Protein AF-X1B2G6-F1 (afdb_monomer)

Radius of gyration: 33.27 Å; Cα contacts (8 Å, |Δi|>4): 43; chains: 1; bounding box: 96×25×76 Å

pLDDT: mean 83.85, std 15.44, range [36.84, 97.31]

Mean predicted aligned error: 16.15 Å

Organism: NCBI:txid412755

Foldseek 3Di:
DDDPPPVLVVLVVVLVVQLVVLVVCVVVVPPCSPVSNVVSVVSCVVSVVVVVVPPPPPPVPPPVLPVPDPDDPVSVVVNVVVVVVVVVVVVVVVVVVVVVVVVVVVVVVVVVVVVVVVVVVVVVVVVVVVVVVVVVVVVVVVVVVD

Solvent-accessible surface area (backbone atoms only — not comparable to full-atom values): 8264 Å² total; per-residue (Å²): 142,76,78,80,72,56,66,64,62,55,51,54,52,53,38,52,51,45,29,53,51,10,49,49,28,47,74,69,66,41,90,60,12,67,58,42,27,51,53,16,52,52,47,43,54,52,53,55,56,52,55,73,72,51,77,76,79,74,84,66,74,83,64,53,82,68,76,75,55,87,87,51,71,65,59,56,53,51,54,51,49,52,53,50,51,53,49,50,52,51,51,53,53,52,52,52,49,53,54,51,50,54,53,53,51,51,53,52,48,56,49,52,53,48,52,53,50,51,54,51,53,51,51,53,48,53,51,50,53,51,52,50,53,52,52,52,51,52,51,55,54,59,63,72,76,110

Structure (mmCIF, N/CA/C/O backbone):
data_AF-X1B2G6-F1
#
_entry.id   AF-X1B2G6-F1
#
loop_
_atom_site.group_PDB
_atom_site.id
_atom_site.type_symbol
_atom_site.label_atom_id
_atom_site.label_alt_id
_atom_site.label_comp_id
_atom_site.label_asym_id
_atom_site.label_entity_id
_atom_site.label_seq_id
_atom_site.pdbx_PDB_ins_code
_atom_site.Cartn_x
_atom_site.Cartn_y
_atom_site.Cartn_z
_atom_site.occupancy
_atom_site.B_iso_or_equiv
_atom_site.auth_seq_id
_atom_site.auth_comp_id
_atom_site.auth_asym_id
_atom_site.auth_atom_id
_atom_site.pdbx_PDB_model_num
ATOM 1 N N . MET A 1 1 ? 17.616 22.197 -10.664 1.00 36.84 1 MET A N 1
ATOM 2 C CA . MET A 1 1 ? 17.185 20.877 -10.141 1.00 36.84 1 MET A CA 1
ATOM 3 C C . MET A 1 1 ? 15.754 20.553 -10.578 1.00 36.84 1 MET A C 1
ATOM 5 O O . MET A 1 1 ? 14.899 20.293 -9.746 1.00 36.84 1 MET A O 1
ATOM 9 N N . LEU A 1 2 ? 15.478 20.526 -11.881 1.00 39.41 2 LEU A N 1
ATOM 10 C CA . LEU A 1 2 ? 14.203 20.028 -12.399 1.00 39.41 2 LEU A CA 1
ATOM 11 C C . LEU A 1 2 ? 14.550 18.877 -13.334 1.00 39.41 2 LEU A C 1
ATOM 13 O O . LEU A 1 2 ? 15.086 19.083 -14.417 1.00 39.41 2 LEU A O 1
ATOM 17 N N . LYS A 1 3 ? 14.383 17.656 -12.814 1.00 47.97 3 LYS A N 1
ATOM 18 C CA . LYS A 1 3 ? 14.536 16.414 -13.569 1.00 47.97 3 LYS A CA 1
ATOM 19 C C . LYS A 1 3 ? 13.563 16.468 -14.738 1.00 47.97 3 LYS A C 1
ATOM 21 O O . LYS A 1 3 ? 12.371 16.651 -14.511 1.00 47.97 3 LYS A O 1
ATOM 26 N N . ASN A 1 4 ? 14.074 16.251 -15.943 1.00 47.84 4 ASN A N 1
ATOM 27 C CA . ASN A 1 4 ? 13.282 15.854 -17.097 1.00 47.84 4 ASN A CA 1
ATOM 28 C C . ASN A 1 4 ? 12.410 14.662 -16.672 1.00 47.84 4 ASN A C 1
ATOM 30 O O . ASN A 1 4 ? 12.912 13.542 -16.550 1.00 47.84 4 ASN A O 1
ATOM 34 N N . LEU A 1 5 ? 11.131 14.900 -16.363 1.00 54.69 5 LEU A N 1
ATOM 35 C CA . LEU A 1 5 ? 10.149 13.826 -16.335 1.00 54.69 5 LEU A CA 1
ATOM 36 C C . LEU A 1 5 ? 10.172 13.269 -17.752 1.00 54.69 5 LEU A C 1
ATOM 38 O O . LEU A 1 5 ? 9.800 13.972 -18.689 1.00 54.69 5 LEU A O 1
ATOM 42 N N . SER A 1 6 ? 10.697 12.054 -17.906 1.00 63.88 6 SER A N 1
ATOM 43 C CA . SER A 1 6 ? 10.638 11.349 -19.179 1.00 63.88 6 SER A CA 1
ATOM 44 C C . SER A 1 6 ? 9.182 11.386 -19.628 1.00 63.88 6 SER A C 1
ATOM 46 O O . SER A 1 6 ? 8.308 10.920 -18.894 1.00 63.88 6 SER A O 1
ATOM 48 N N . VAL A 1 7 ? 8.911 12.019 -20.770 1.00 67.75 7 VAL A N 1
ATOM 49 C CA . VAL A 1 7 ? 7.562 12.186 -21.338 1.00 67.75 7 VAL A CA 1
ATOM 50 C C . VAL A 1 7 ? 6.827 10.842 -21.369 1.00 67.75 7 VAL A C 1
ATOM 52 O O . VAL A 1 7 ? 5.621 10.784 -21.134 1.00 67.75 7 VAL A O 1
ATOM 55 N N . THR A 1 8 ? 7.578 9.752 -21.515 1.00 68.12 8 THR A N 1
ATOM 56 C CA . THR A 1 8 ? 7.110 8.377 -21.416 1.00 68.12 8 THR A CA 1
ATOM 57 C C . THR A 1 8 ? 6.415 8.065 -20.081 1.00 68.12 8 THR A C 1
ATOM 59 O O . THR A 1 8 ? 5.313 7.529 -20.084 1.00 68.12 8 THR A O 1
ATOM 62 N N . ASN A 1 9 ? 6.971 8.469 -18.931 1.00 74.25 9 ASN A N 1
ATOM 63 C CA . ASN A 1 9 ? 6.362 8.233 -17.610 1.00 74.25 9 ASN A CA 1
ATOM 64 C C . ASN A 1 9 ? 5.035 8.978 -17.434 1.00 74.25 9 ASN A C 1
ATOM 66 O O . ASN A 1 9 ? 4.119 8.468 -16.791 1.00 74.25 9 ASN A O 1
ATOM 70 N N . MET A 1 10 ? 4.924 10.181 -18.002 1.00 79.25 10 MET A N 1
ATOM 71 C CA . MET A 1 10 ? 3.673 10.938 -17.982 1.00 79.25 10 MET A CA 1
ATOM 72 C C . MET A 1 10 ? 2.617 10.269 -18.868 1.00 79.25 10 MET A C 1
ATOM 74 O O . MET A 1 10 ? 1.456 10.189 -18.477 1.00 79.25 10 MET A O 1
ATOM 78 N N . LEU A 1 11 ? 3.027 9.735 -20.021 1.00 79.75 11 LEU A N 1
ATOM 79 C CA . LEU A 1 11 ? 2.147 9.028 -20.949 1.00 79.75 11 LEU A CA 1
ATOM 80 C C . LEU A 1 11 ? 1.602 7.724 -20.344 1.00 79.75 11 LEU A C 1
ATOM 82 O O . LEU A 1 11 ? 0.396 7.491 -20.405 1.00 79.75 11 LEU A O 1
ATOM 86 N N . TYR A 1 12 ? 2.457 6.939 -19.675 1.00 81.44 12 TYR A N 1
ATOM 87 C CA . TYR A 1 12 ? 2.029 5.765 -18.902 1.00 81.44 12 TYR A CA 1
ATOM 88 C C . TYR A 1 12 ? 1.038 6.155 -17.789 1.00 81.44 12 TYR A C 1
ATOM 90 O O . TYR A 1 12 ? 0.015 5.500 -17.607 1.00 81.44 12 TYR A O 1
ATOM 98 N N . GLY A 1 13 ? 1.299 7.254 -17.068 1.00 83.69 13 GLY A N 1
ATOM 99 C CA . GLY A 1 13 ? 0.414 7.730 -16.000 1.00 83.69 13 GLY A CA 1
ATOM 100 C C . GL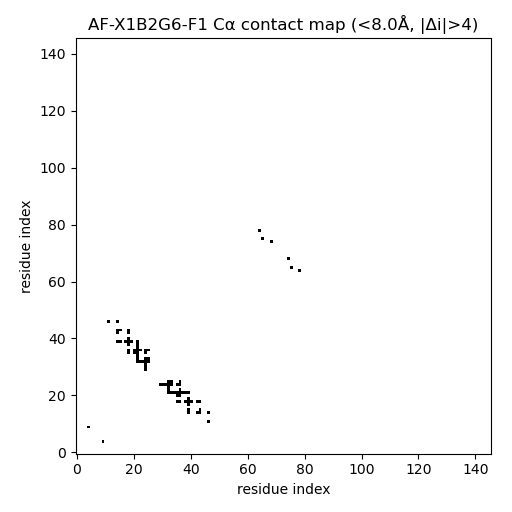Y A 1 13 ? -0.967 8.183 -16.490 1.00 83.69 13 GLY A C 1
ATOM 101 O O . GLY A 1 13 ? -1.972 7.910 -15.835 1.00 83.69 13 GLY A O 1
ATOM 102 N N . ILE A 1 14 ? -1.032 8.845 -17.650 1.00 85.50 14 ILE A N 1
ATOM 103 C CA . ILE A 1 14 ? -2.296 9.294 -18.254 1.00 85.50 14 ILE A CA 1
ATOM 104 C C . ILE A 1 14 ? -3.105 8.101 -18.784 1.00 85.50 14 ILE A C 1
ATOM 106 O O . ILE A 1 14 ? -4.315 8.054 -18.559 1.00 85.50 14 ILE A O 1
ATOM 110 N N . GLY A 1 15 ? -2.455 7.123 -19.427 1.00 86.50 15 GLY A N 1
ATOM 111 C CA . GLY A 1 15 ? -3.107 5.886 -19.880 1.00 86.50 15 GLY A CA 1
ATOM 112 C C . GLY A 1 15 ? -3.781 5.138 -18.727 1.00 86.50 15 GLY A C 1
ATOM 113 O O . GLY A 1 15 ? -4.987 4.875 -18.776 1.00 86.50 15 GLY A O 1
ATOM 114 N N . ALA A 1 16 ? -3.043 4.945 -17.629 1.00 89.12 16 ALA A N 1
ATOM 115 C CA . ALA A 1 16 ? -3.548 4.262 -16.443 1.00 89.12 16 ALA A CA 1
ATOM 116 C C . ALA A 1 16 ? -4.749 4.987 -15.811 1.00 89.12 16 ALA A C 1
ATOM 118 O O . ALA A 1 16 ? -5.717 4.350 -15.390 1.00 89.12 16 ALA A O 1
ATOM 119 N N . ALA A 1 17 ? -4.730 6.324 -15.773 1.00 90.75 17 ALA A N 1
ATOM 120 C CA . ALA A 1 17 ? -5.836 7.112 -15.232 1.00 90.75 17 ALA A CA 1
ATOM 121 C C . ALA A 1 17 ? -7.143 6.903 -16.021 1.00 90.75 17 ALA A C 1
ATOM 123 O O . ALA A 1 17 ? -8.206 6.746 -15.418 1.00 90.75 17 ALA A O 1
ATOM 124 N N . ILE A 1 18 ? -7.071 6.840 -17.355 1.00 90.00 18 ILE A N 1
ATOM 125 C CA . ILE A 1 18 ? -8.240 6.612 -18.222 1.00 90.00 18 ILE A CA 1
ATOM 126 C C . ILE A 1 18 ? -8.845 5.223 -17.964 1.00 90.00 18 ILE A C 1
ATOM 128 O O . ILE A 1 18 ? -10.067 5.083 -17.888 1.00 90.00 18 ILE A O 1
ATOM 132 N N . VAL A 1 19 ? -8.010 4.201 -17.762 1.00 93.88 19 VAL A N 1
ATOM 133 C CA . VAL A 1 19 ? -8.464 2.828 -17.475 1.00 93.88 19 VAL A CA 1
ATOM 134 C C . VAL A 1 19 ? -9.152 2.737 -16.123 1.00 93.88 19 VAL A C 1
ATOM 136 O O . VAL A 1 19 ? -10.222 2.137 -16.013 1.00 93.88 19 VAL A O 1
ATOM 139 N N . ILE A 1 20 ? -8.572 3.369 -15.100 1.00 94.31 20 ILE A N 1
ATOM 140 C CA . ILE A 1 20 ? -9.147 3.404 -13.751 1.00 94.31 20 ILE A CA 1
ATOM 141 C C . ILE A 1 20 ? -10.513 4.101 -13.774 1.00 94.31 20 ILE A C 1
ATOM 143 O O . ILE A 1 20 ? -11.460 3.605 -13.164 1.00 94.31 20 ILE A O 1
ATOM 147 N N . LEU A 1 21 ? -10.655 5.202 -14.521 1.00 93.06 21 LEU A N 1
ATOM 148 C CA . LEU A 1 21 ? -11.941 5.886 -14.692 1.00 93.06 21 LEU A CA 1
ATOM 149 C C . LEU A 1 21 ? -12.971 5.015 -15.426 1.00 93.06 21 LEU A C 1
ATOM 151 O O . LEU A 1 21 ? -14.125 4.941 -15.001 1.00 93.06 21 LEU A O 1
ATOM 155 N N . GLY A 1 22 ? -12.562 4.304 -16.479 1.00 92.44 22 GLY A N 1
ATOM 156 C CA . GLY A 1 22 ? -13.417 3.339 -17.174 1.00 92.44 22 GLY A CA 1
ATOM 157 C C . GLY A 1 22 ? -13.902 2.210 -16.261 1.00 92.44 22 GLY A C 1
ATOM 158 O O . GLY A 1 22 ? -15.093 1.890 -16.238 1.00 92.44 22 GLY A O 1
ATOM 159 N N . ALA A 1 23 ? -13.003 1.647 -15.451 1.00 94.19 23 ALA A N 1
ATOM 160 C CA . ALA A 1 23 ? -13.330 0.606 -14.480 1.00 94.19 23 ALA A CA 1
ATOM 161 C C . ALA A 1 23 ? -14.274 1.120 -13.381 1.00 94.19 23 ALA A C 1
ATOM 163 O O . ALA A 1 23 ? -15.240 0.441 -13.028 1.00 94.19 23 ALA A O 1
ATOM 164 N N . LEU A 1 24 ? -14.052 2.344 -12.894 1.00 93.56 24 LEU A N 1
ATOM 165 C CA . LEU A 1 24 ? -14.925 2.993 -11.918 1.00 93.56 24 LEU A CA 1
ATOM 166 C C . LEU A 1 24 ? -16.351 3.159 -12.460 1.00 93.56 24 LEU A C 1
ATOM 168 O O . LEU A 1 24 ? -17.307 2.774 -11.788 1.00 93.56 24 LEU A O 1
ATOM 172 N N . PHE A 1 25 ? -16.510 3.661 -13.690 1.00 93.75 25 PHE A N 1
ATOM 173 C CA . PHE A 1 25 ? -17.829 3.807 -14.319 1.00 93.75 25 PHE A CA 1
ATOM 174 C C . PHE A 1 25 ? -18.524 2.454 -14.511 1.00 93.75 25 PHE A C 1
ATOM 176 O O . PHE A 1 25 ? -19.742 2.355 -14.351 1.00 93.75 25 PHE A O 1
ATOM 183 N N . LYS A 1 26 ? -17.757 1.400 -14.825 1.00 90.06 26 LYS A N 1
ATOM 184 C CA . LYS A 1 26 ? -18.279 0.037 -14.959 1.00 90.06 26 LYS A CA 1
ATOM 185 C C . LYS A 1 26 ? -18.814 -0.511 -13.629 1.00 90.06 26 LYS A C 1
ATOM 187 O O . LYS A 1 26 ? -19.887 -1.106 -13.636 1.00 90.06 26 LYS A O 1
ATOM 192 N N . ILE A 1 27 ? -18.114 -0.286 -12.511 1.00 93.94 27 ILE A N 1
ATOM 193 C CA . ILE A 1 27 ? -18.537 -0.723 -11.164 1.00 93.94 27 ILE A CA 1
ATOM 194 C C . ILE A 1 27 ? -19.753 0.077 -10.678 1.00 93.94 27 ILE A C 1
ATOM 196 O O . ILE A 1 27 ? -20.700 -0.494 -10.140 1.00 93.94 27 ILE A O 1
ATOM 200 N N . GLN A 1 28 ? -19.772 1.387 -10.927 1.00 94.50 28 GLN A N 1
ATOM 201 C CA . GLN A 1 28 ? -20.868 2.271 -10.518 1.00 94.50 28 GLN A CA 1
ATOM 202 C C . GLN A 1 28 ? -22.123 2.152 -11.403 1.00 94.50 28 GLN A C 1
ATOM 204 O O . GLN A 1 28 ? -23.115 2.829 -11.138 1.00 94.50 28 GLN A O 1
ATOM 209 N N . HIS A 1 29 ? -22.100 1.297 -12.435 1.00 91.25 29 HIS A N 1
ATOM 210 C CA . HIS A 1 29 ? -23.196 1.100 -13.395 1.00 91.25 29 HIS A CA 1
ATOM 211 C C . HIS A 1 29 ? -23.642 2.395 -14.092 1.00 91.25 29 HIS A C 1
ATOM 213 O O . HIS A 1 29 ? -24.790 2.538 -14.512 1.00 91.25 29 HIS A O 1
ATOM 219 N N . TRP A 1 30 ? -22.728 3.355 -14.234 1.00 93.44 30 TRP A N 1
ATOM 220 C CA . TRP A 1 30 ? -23.013 4.598 -14.936 1.00 93.44 30 TRP A CA 1
ATOM 221 C C . TRP A 1 30 ? -23.122 4.346 -16.442 1.00 93.44 30 TRP A C 1
ATOM 223 O O . TRP A 1 30 ? -22.423 3.496 -17.008 1.00 93.44 30 TRP A O 1
ATOM 233 N N . ASN A 1 31 ? -24.017 5.084 -17.103 1.00 91.12 31 ASN A N 1
ATOM 234 C CA . ASN A 1 31 ? -24.232 4.933 -18.538 1.00 91.12 31 ASN A CA 1
ATOM 235 C C . ASN A 1 31 ? -22.924 5.205 -19.303 1.00 91.12 31 ASN A C 1
ATOM 237 O O . ASN A 1 31 ? -22.201 6.152 -19.001 1.00 91.12 31 ASN A O 1
ATOM 241 N N . GLY A 1 32 ? -22.599 4.348 -20.272 1.00 88.50 32 GLY A N 1
ATOM 242 C CA . GLY A 1 32 ? -21.342 4.426 -21.021 1.00 88.50 32 GLY A CA 1
ATOM 243 C C . GLY A 1 32 ? -20.114 3.809 -20.334 1.00 88.50 32 GLY A C 1
ATOM 244 O O . GLY A 1 32 ? -19.038 3.829 -20.927 1.00 88.50 32 GLY A O 1
ATOM 245 N N . GLY A 1 33 ? -20.236 3.197 -19.147 1.00 89.00 33 GLY A N 1
ATOM 246 C CA . GLY A 1 33 ? -19.087 2.595 -18.449 1.00 89.00 33 GLY A CA 1
ATOM 247 C C . GLY A 1 33 ? -18.377 1.483 -19.229 1.00 89.00 33 GLY A C 1
ATOM 248 O O . GLY A 1 33 ? -17.152 1.414 -19.224 1.00 89.00 33 GLY A O 1
ATOM 249 N N . SER A 1 34 ? -19.118 0.658 -19.978 1.00 89.00 34 SER A N 1
ATOM 250 C CA . SER A 1 34 ? -18.508 -0.334 -20.881 1.00 89.00 34 SER A CA 1
ATOM 251 C C . SER A 1 34 ? -17.685 0.325 -21.990 1.00 89.00 34 SER A C 1
ATOM 253 O O . SER A 1 34 ? -16.592 -0.138 -22.283 1.00 89.00 34 SER A O 1
ATOM 255 N N . LEU A 1 35 ? -18.190 1.412 -22.581 1.00 91.88 35 LEU A N 1
ATOM 256 C CA . LEU A 1 35 ? -17.521 2.115 -23.676 1.00 91.88 35 LEU A CA 1
ATOM 257 C C . LEU A 1 35 ? -16.233 2.793 -23.188 1.00 91.88 35 LEU A C 1
ATOM 259 O O . LEU A 1 35 ? -15.186 2.644 -23.813 1.00 91.88 35 LEU A O 1
ATOM 263 N N . LEU A 1 36 ? -16.296 3.480 -22.042 1.00 92.62 36 LEU A N 1
ATOM 264 C CA . LEU A 1 36 ? -15.136 4.137 -21.436 1.00 92.62 36 LEU A CA 1
ATOM 265 C C . LEU A 1 36 ? -14.059 3.119 -21.029 1.00 92.62 36 LEU A C 1
ATOM 267 O O . LEU A 1 36 ? -12.874 3.345 -21.265 1.00 92.62 36 LEU A O 1
ATOM 271 N N . LEU A 1 37 ? -14.470 1.969 -20.483 1.00 92.31 37 LEU A N 1
ATOM 272 C CA . LEU A 1 37 ? -13.558 0.872 -20.161 1.00 92.31 37 LEU A CA 1
ATOM 273 C C . LEU A 1 37 ? -12.888 0.298 -21.415 1.00 92.31 37 LEU A C 1
ATOM 275 O O . LEU A 1 37 ? -11.680 0.088 -21.408 1.00 92.31 37 LEU A O 1
ATOM 279 N N . THR A 1 38 ? -13.632 0.083 -22.503 1.00 93.56 38 THR A N 1
ATOM 280 C CA . THR A 1 38 ? -13.055 -0.387 -23.772 1.00 93.56 38 THR A CA 1
ATOM 281 C C . THR A 1 38 ? -12.003 0.587 -24.307 1.00 93.56 38 THR A C 1
ATOM 283 O O . THR A 1 38 ? -10.925 0.151 -24.703 1.00 93.56 38 THR A O 1
ATOM 286 N N . ILE A 1 39 ? -12.266 1.897 -24.257 1.00 94.25 39 ILE A N 1
ATOM 287 C CA . ILE A 1 39 ? -11.300 2.926 -24.677 1.00 94.25 39 ILE A CA 1
ATOM 288 C C . ILE A 1 39 ? -10.040 2.891 -23.800 1.00 94.25 39 ILE A C 1
ATOM 290 O O . ILE A 1 39 ? -8.925 2.932 -24.326 1.00 94.25 39 ILE A O 1
ATOM 294 N N . GLY A 1 40 ? -10.198 2.761 -22.479 1.00 93.50 40 GLY A N 1
ATOM 295 C CA . GLY A 1 40 ? -9.070 2.624 -21.556 1.00 93.50 40 GLY A CA 1
ATOM 296 C C . GLY A 1 40 ? -8.213 1.393 -21.859 1.00 93.50 40 GLY A C 1
ATOM 297 O O . GLY A 1 40 ? -6.997 1.502 -21.988 1.00 93.50 40 GLY A O 1
ATOM 298 N N . MET A 1 41 ? -8.841 0.235 -22.072 1.00 94.81 41 MET A N 1
ATOM 299 C CA . MET A 1 41 ? -8.121 -1.010 -22.368 1.00 94.81 41 MET A CA 1
ATOM 300 C C . MET A 1 41 ? -7.376 -0.961 -23.711 1.00 94.81 41 MET A C 1
ATOM 302 O O . MET A 1 41 ? -6.260 -1.465 -23.809 1.00 94.81 41 MET A O 1
ATOM 306 N N . ILE A 1 42 ? -7.948 -0.319 -24.737 1.00 94.75 42 ILE A N 1
ATOM 307 C CA . ILE A 1 42 ? -7.261 -0.094 -26.022 1.00 94.75 42 ILE A CA 1
ATOM 308 C C . ILE A 1 42 ? -6.058 0.840 -25.838 1.00 94.75 42 ILE A C 1
ATOM 310 O O . ILE A 1 42 ? -4.991 0.590 -26.399 1.00 94.75 42 ILE A O 1
ATOM 314 N N . THR A 1 43 ? -6.212 1.891 -25.028 1.00 91.38 43 THR A N 1
ATOM 315 C CA . THR A 1 43 ? -5.126 2.832 -24.716 1.00 91.38 43 THR A CA 1
ATOM 316 C C . THR A 1 43 ? -3.945 2.111 -24.058 1.00 91.38 43 THR A C 1
ATOM 318 O O . THR A 1 43 ? -2.811 2.265 -24.510 1.00 91.38 43 THR A O 1
ATOM 321 N N . GLU A 1 44 ? -4.201 1.256 -23.062 1.00 90.94 44 GLU A N 1
ATOM 322 C CA . GLU A 1 44 ? -3.158 0.436 -22.422 1.00 90.94 44 GLU A CA 1
ATOM 323 C C . GLU A 1 44 ? -2.508 -0.552 -23.391 1.00 90.94 44 GLU A C 1
ATOM 325 O O . GLU A 1 44 ? -1.288 -0.693 -23.391 1.00 90.94 44 GLU A O 1
ATOM 330 N N . ALA A 1 45 ? -3.280 -1.193 -24.272 1.00 90.94 45 ALA A N 1
ATOM 331 C CA . ALA A 1 45 ? -2.722 -2.119 -25.255 1.00 90.94 45 ALA A CA 1
ATOM 332 C C . ALA A 1 45 ? -1.702 -1.436 -26.188 1.00 90.94 45 ALA A C 1
ATOM 334 O O . ALA A 1 45 ? -0.647 -2.006 -26.482 1.00 90.94 45 ALA A O 1
ATOM 335 N N . ILE A 1 46 ? -1.979 -0.200 -26.621 1.00 89.94 46 ILE A N 1
ATOM 336 C CA . ILE A 1 46 ? -1.075 0.585 -27.477 1.00 89.94 46 ILE A CA 1
ATOM 337 C C . ILE A 1 46 ? 0.190 0.983 -26.709 1.00 89.94 46 ILE A C 1
ATOM 339 O O . ILE A 1 46 ? 1.303 0.783 -27.197 1.00 89.94 46 ILE A O 1
ATOM 343 N N . VAL A 1 47 ? 0.028 1.513 -25.496 1.00 87.06 47 VAL A N 1
ATOM 344 C CA . VAL A 1 47 ? 1.137 1.969 -24.649 1.00 87.06 47 VAL A CA 1
ATOM 345 C C . VAL A 1 47 ? 2.055 0.806 -24.254 1.00 87.06 47 VAL A C 1
ATOM 347 O O . VAL A 1 47 ? 3.279 0.922 -24.337 1.00 87.06 47 VAL A O 1
ATOM 350 N N . PHE A 1 48 ? 1.484 -0.345 -23.900 1.00 84.75 48 PHE A N 1
ATOM 351 C CA . PHE A 1 48 ? 2.233 -1.553 -23.560 1.00 84.75 48 PHE A CA 1
ATOM 352 C C . PHE A 1 48 ? 3.003 -2.113 -24.763 1.00 84.75 48 PHE A C 1
ATOM 354 O O . PHE A 1 48 ? 4.160 -2.516 -24.634 1.00 84.75 48 PHE A O 1
ATOM 361 N N . THR A 1 49 ? 2.395 -2.073 -25.952 1.00 87.50 49 THR A N 1
ATOM 362 C CA . THR A 1 49 ? 3.062 -2.468 -27.201 1.00 87.50 49 THR A CA 1
ATOM 363 C C . THR A 1 49 ? 4.238 -1.542 -27.512 1.00 87.50 49 THR A C 1
ATOM 365 O O . THR A 1 49 ? 5.322 -2.023 -27.828 1.00 87.50 49 THR A O 1
ATOM 368 N N . TYR A 1 50 ? 4.068 -0.225 -27.365 1.00 84.50 50 TYR A N 1
ATOM 369 C CA . TYR A 1 50 ? 5.156 0.740 -27.547 1.00 84.50 50 TYR A CA 1
ATOM 370 C C . TYR A 1 50 ? 6.305 0.515 -26.549 1.00 84.50 50 TYR A C 1
ATOM 372 O O . TYR A 1 50 ? 7.471 0.531 -26.939 1.00 84.50 50 TYR A O 1
ATOM 380 N N . SER A 1 51 ? 5.985 0.213 -25.285 1.00 77.44 51 SER A N 1
ATOM 381 C CA . SER A 1 51 ? 6.971 -0.097 -24.240 1.00 77.44 51 SER A CA 1
ATOM 382 C C . SER A 1 51 ? 7.889 -1.271 -24.602 1.00 77.44 51 SER A C 1
ATOM 384 O O . SER A 1 51 ? 9.072 -1.264 -24.264 1.00 77.44 51 SER A O 1
ATOM 386 N N . ALA A 1 52 ? 7.380 -2.268 -25.336 1.00 78.69 52 ALA A N 1
ATOM 387 C CA . ALA A 1 52 ? 8.177 -3.409 -25.785 1.00 78.69 52 ALA A CA 1
ATOM 388 C C . ALA A 1 52 ? 9.260 -3.030 -26.814 1.00 78.69 52 ALA A C 1
ATOM 390 O O . ALA A 1 52 ? 10.272 -3.725 -26.918 1.00 78.69 52 ALA A O 1
ATOM 391 N N . PHE A 1 53 ? 9.067 -1.933 -27.553 1.00 78.94 53 PHE A N 1
ATOM 392 C CA . PHE A 1 53 ? 10.034 -1.410 -28.522 1.00 78.94 53 PHE A CA 1
ATOM 393 C C . PHE A 1 53 ? 10.981 -0.357 -27.926 1.00 78.94 53 PHE A C 1
ATOM 395 O O . PHE A 1 53 ? 12.002 -0.034 -28.536 1.00 78.94 53 PHE A O 1
ATOM 402 N N . GLU A 1 54 ? 10.691 0.162 -26.730 1.00 73.62 54 GLU A N 1
ATOM 403 C CA . GLU A 1 54 ? 11.589 1.064 -26.014 1.00 73.62 54 GLU A CA 1
ATOM 404 C C . GLU A 1 54 ? 12.790 0.259 -25.485 1.00 73.62 54 GLU A C 1
ATOM 406 O O . GLU A 1 54 ? 12.665 -0.665 -24.676 1.00 73.62 54 GLU A O 1
ATOM 411 N N . LYS A 1 55 ? 13.993 0.570 -25.986 1.00 59.38 55 LYS A N 1
ATOM 412 C CA . LYS A 1 55 ? 15.234 -0.102 -25.583 1.00 59.38 55 LYS A CA 1
ATOM 413 C C . LYS A 1 55 ? 15.429 0.103 -24.081 1.00 59.38 55 LYS A C 1
ATOM 415 O O . LYS A 1 55 ? 15.764 1.206 -23.658 1.00 59.38 55 LYS A O 1
ATOM 420 N N . LYS A 1 56 ? 15.256 -0.955 -23.278 1.00 58.09 56 LYS A N 1
ATOM 421 C CA . LYS A 1 56 ? 15.617 -0.938 -21.853 1.00 58.09 56 LYS A CA 1
ATOM 422 C C . LYS A 1 56 ? 17.062 -0.463 -21.749 1.00 58.09 56 LYS A C 1
ATOM 424 O O . LYS A 1 56 ? 17.970 -1.163 -22.198 1.00 58.09 56 LYS A O 1
ATOM 429 N N . GLU A 1 57 ? 17.280 0.734 -21.206 1.00 54.44 57 GLU A N 1
ATOM 430 C CA . GLU A 1 57 ? 18.627 1.183 -20.886 1.00 54.44 57 GLU A CA 1
ATOM 431 C C . GLU A 1 57 ? 19.226 0.163 -19.924 1.00 54.44 57 GLU A C 1
ATOM 433 O O . GLU A 1 57 ? 18.818 0.023 -18.767 1.00 54.44 57 GLU A O 1
ATOM 438 N N . ASN A 1 58 ? 20.168 -0.608 -20.458 1.00 44.53 58 ASN A N 1
ATOM 439 C CA . ASN A 1 58 ? 20.940 -1.577 -19.719 1.00 44.53 58 ASN A CA 1
ATOM 440 C C . ASN A 1 58 ? 21.735 -0.817 -18.653 1.00 44.53 58 ASN A C 1
ATOM 442 O O . ASN A 1 58 ? 22.856 -0.374 -18.895 1.00 44.53 58 ASN A O 1
ATOM 446 N N . ASN A 1 59 ? 21.191 -0.732 -17.440 1.00 47.22 59 ASN A N 1
ATOM 447 C CA . ASN A 1 59 ? 21.930 -0.423 -16.214 1.00 47.22 59 ASN A CA 1
ATOM 448 C C . ASN A 1 59 ? 22.907 -1.569 -15.855 1.00 47.22 59 ASN A C 1
ATOM 450 O O . ASN A 1 59 ? 23.055 -1.953 -14.700 1.00 47.22 59 ASN A O 1
ATOM 454 N N . ASN A 1 60 ? 23.600 -2.118 -16.854 1.00 46.50 60 ASN A N 1
ATOM 455 C CA . ASN A 1 60 ? 24.674 -3.090 -16.690 1.00 46.50 60 ASN A CA 1
ATOM 456 C C . ASN A 1 60 ? 26.023 -2.391 -16.443 1.00 46.50 60 ASN A C 1
ATOM 458 O O . ASN A 1 60 ? 27.002 -3.053 -16.113 1.00 46.50 60 ASN A O 1
ATOM 462 N N . ASN A 1 61 ? 26.093 -1.055 -16.519 1.00 52.81 61 ASN A N 1
ATOM 463 C CA . ASN A 1 61 ? 27.361 -0.327 -16.436 1.00 52.81 61 ASN A CA 1
ATOM 464 C C . ASN A 1 61 ? 27.834 0.030 -15.010 1.00 52.81 61 ASN A C 1
ATOM 466 O O . ASN A 1 61 ? 28.609 0.962 -14.819 1.00 52.81 61 ASN A O 1
ATOM 470 N N . LYS A 1 62 ? 27.381 -0.694 -13.977 1.00 55.25 62 LYS A N 1
ATOM 471 C CA . LYS A 1 62 ? 27.959 -0.582 -12.620 1.00 55.25 62 LYS A CA 1
ATOM 472 C C . LYS A 1 62 ? 28.988 -1.673 -12.299 1.00 55.25 62 LYS A C 1
ATOM 474 O O . LYS A 1 62 ? 29.501 -1.698 -11.186 1.00 55.25 62 LYS A O 1
ATOM 479 N N . ARG A 1 63 ? 29.313 -2.543 -13.264 1.00 50.34 63 ARG A N 1
ATOM 480 C CA . ARG A 1 63 ? 30.381 -3.553 -13.142 1.00 50.34 63 ARG A CA 1
ATOM 481 C C . ARG A 1 63 ? 31.637 -3.263 -13.982 1.00 50.34 63 ARG A C 1
ATOM 483 O O . ARG A 1 63 ? 32.649 -3.888 -13.717 1.00 50.34 63 ARG A O 1
ATOM 490 N N . GLY A 1 64 ? 31.615 -2.280 -14.891 1.00 50.19 64 GLY A N 1
ATOM 491 C CA . GLY A 1 64 ? 32.759 -1.949 -15.763 1.00 50.19 64 GLY A CA 1
ATOM 492 C C . GLY A 1 64 ? 33.902 -1.159 -15.106 1.00 50.19 64 GLY A C 1
ATOM 493 O O . GLY A 1 64 ? 34.986 -1.069 -15.652 1.00 50.19 64 GLY A O 1
ATOM 494 N N . ILE A 1 65 ? 33.735 -0.617 -13.892 1.00 53.75 65 ILE A N 1
ATOM 495 C CA . ILE A 1 65 ? 34.795 0.213 -13.267 1.00 53.75 65 ILE A CA 1
ATOM 496 C C . ILE A 1 65 ? 36.054 -0.617 -12.919 1.00 53.75 65 ILE A C 1
ATOM 498 O O . ILE A 1 65 ? 37.129 -0.062 -12.719 1.00 53.75 65 ILE A O 1
ATOM 502 N N . ILE A 1 66 ? 35.921 -1.942 -12.830 1.00 54.19 66 ILE A N 1
ATOM 503 C CA . ILE A 1 66 ? 36.992 -2.872 -12.436 1.00 54.19 66 ILE A CA 1
ATOM 504 C C . ILE A 1 66 ? 37.546 -3.697 -13.600 1.00 54.19 66 ILE A C 1
ATOM 506 O O . ILE A 1 66 ? 38.627 -4.258 -13.457 1.00 54.19 66 ILE A O 1
ATOM 510 N N . GLU A 1 67 ? 36.849 -3.767 -14.735 1.00 55.22 67 GLU A N 1
ATOM 511 C CA . GLU A 1 67 ? 37.315 -4.539 -15.898 1.00 55.22 67 GLU A CA 1
ATOM 512 C C . GLU A 1 67 ? 38.323 -3.740 -16.745 1.00 55.22 67 GLU A C 1
ATOM 514 O O . GLU A 1 67 ? 39.234 -4.321 -17.331 1.00 55.22 67 GLU A O 1
ATOM 519 N N . ASP A 1 68 ? 38.227 -2.405 -16.727 1.00 58.06 68 ASP A N 1
ATOM 520 C CA . ASP A 1 68 ? 38.916 -1.531 -17.687 1.00 58.06 68 ASP A CA 1
ATOM 521 C C . ASP A 1 68 ? 40.215 -0.902 -17.140 1.00 58.06 68 ASP A C 1
ATOM 523 O O . ASP A 1 68 ? 40.937 -0.226 -17.875 1.00 58.06 68 ASP A O 1
ATOM 527 N N . ALA A 1 69 ? 40.511 -1.066 -15.845 1.00 58.31 69 ALA A N 1
ATOM 528 C CA . ALA A 1 69 ? 41.650 -0.437 -15.172 1.00 58.31 69 ALA A CA 1
ATOM 529 C C . ALA A 1 69 ? 42.731 -1.481 -14.838 1.00 58.31 69 ALA A C 1
ATOM 531 O O . ALA A 1 69 ? 42.748 -2.021 -13.723 1.00 58.31 69 ALA A O 1
ATOM 532 N N . PRO A 1 70 ? 43.655 -1.788 -15.768 1.00 58.41 70 PRO A N 1
ATOM 533 C CA . PRO A 1 70 ? 44.769 -2.669 -15.473 1.00 58.41 70 PRO A CA 1
ATOM 534 C C . PRO A 1 70 ? 45.685 -1.964 -14.463 1.00 58.41 70 PRO A C 1
ATOM 536 O O . PRO A 1 70 ? 46.426 -1.048 -14.800 1.00 58.41 70 PRO A O 1
ATOM 539 N N . ASN A 1 71 ? 45.632 -2.412 -13.208 1.00 64.12 71 ASN A N 1
ATOM 540 C CA . ASN A 1 71 ? 46.649 -2.163 -12.184 1.00 64.12 71 ASN A CA 1
ATOM 541 C C . ASN A 1 71 ? 46.871 -0.691 -11.745 1.00 64.12 71 ASN A C 1
ATOM 543 O O . ASN A 1 71 ? 47.996 -0.335 -11.406 1.00 64.12 71 ASN A O 1
ATOM 547 N N . ASP A 1 72 ? 45.830 0.159 -11.702 1.00 71.56 72 ASP A N 1
ATOM 548 C CA . ASP A 1 72 ? 45.885 1.486 -11.044 1.00 71.56 72 ASP A CA 1
ATOM 549 C C . ASP A 1 72 ? 45.310 1.424 -9.610 1.00 71.56 72 ASP A C 1
ATOM 551 O O . ASP A 1 72 ? 44.085 1.435 -9.435 1.00 71.56 72 ASP A O 1
ATOM 555 N N . PRO A 1 73 ? 46.150 1.407 -8.555 1.00 75.62 73 PRO A N 1
ATOM 556 C CA . PRO A 1 73 ? 45.697 1.337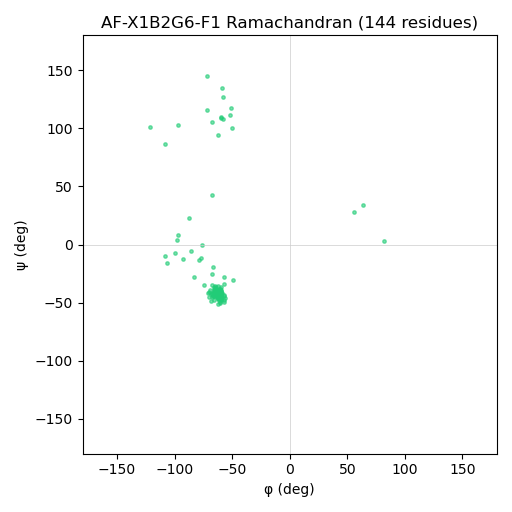 -7.164 1.00 75.62 73 PRO A CA 1
ATOM 557 C C . PRO A 1 73 ? 44.751 2.479 -6.758 1.00 75.62 73 PRO A C 1
ATOM 559 O O . PRO A 1 73 ? 43.898 2.300 -5.885 1.00 75.62 73 PRO A O 1
ATOM 562 N N . ILE A 1 74 ? 44.858 3.653 -7.391 1.00 78.38 74 ILE A N 1
ATOM 563 C CA . ILE A 1 74 ? 44.046 4.833 -7.064 1.00 78.38 74 ILE A CA 1
ATOM 564 C C . ILE A 1 74 ? 42.606 4.676 -7.573 1.00 78.38 74 ILE A C 1
ATOM 566 O O . ILE A 1 74 ? 41.662 5.109 -6.898 1.00 78.38 74 ILE A O 1
ATOM 570 N N . ALA A 1 75 ? 42.409 4.019 -8.719 1.00 76.94 75 ALA A N 1
ATOM 571 C CA . ALA A 1 75 ? 41.086 3.716 -9.263 1.00 76.94 75 ALA A CA 1
ATOM 572 C C . ALA A 1 75 ? 40.296 2.762 -8.348 1.00 76.94 75 ALA A C 1
ATOM 574 O O . ALA A 1 75 ? 39.131 3.031 -8.034 1.00 76.94 75 ALA A O 1
ATOM 575 N N . TYR A 1 76 ? 40.951 1.718 -7.827 1.00 68.81 76 TYR A N 1
ATOM 576 C CA . TYR A 1 76 ? 40.353 0.781 -6.868 1.00 68.81 76 TYR A CA 1
ATOM 577 C C . TYR A 1 76 ? 39.941 1.470 -5.560 1.00 68.81 76 TYR A C 1
ATOM 579 O O . TYR A 1 76 ? 38.814 1.287 -5.091 1.00 68.81 76 TYR A O 1
ATOM 587 N N . ILE A 1 77 ? 40.808 2.318 -4.995 1.00 79.06 77 ILE A N 1
ATOM 588 C CA . ILE A 1 77 ? 40.519 3.065 -3.758 1.00 79.06 77 ILE A CA 1
ATOM 589 C C . ILE A 1 77 ? 39.336 4.022 -3.957 1.00 79.06 77 ILE A C 1
ATOM 591 O O . ILE A 1 77 ? 38.468 4.138 -3.089 1.00 79.06 77 ILE A O 1
ATOM 595 N N . LYS A 1 78 ? 39.252 4.692 -5.112 1.00 84.31 78 LYS A N 1
ATOM 596 C CA . LYS A 1 78 ? 38.147 5.607 -5.432 1.00 84.31 78 LYS A CA 1
ATOM 597 C C . LYS A 1 78 ? 36.816 4.867 -5.594 1.00 84.31 78 LYS A C 1
ATOM 599 O O . LYS A 1 78 ? 35.799 5.342 -5.087 1.00 84.31 78 LYS A O 1
ATOM 604 N N . ALA A 1 79 ? 36.818 3.711 -6.258 1.00 77.56 79 ALA A N 1
ATOM 605 C CA . ALA A 1 79 ? 35.630 2.873 -6.407 1.00 77.56 79 ALA A CA 1
ATOM 606 C C . ALA A 1 79 ? 35.134 2.348 -5.049 1.00 77.56 79 ALA A C 1
ATOM 608 O O . ALA A 1 79 ? 33.942 2.447 -4.753 1.00 77.56 79 ALA A O 1
ATOM 609 N N . GLN A 1 80 ? 36.047 1.886 -4.187 1.00 79.31 80 GLN A N 1
ATOM 610 C CA . GLN A 1 80 ? 35.707 1.477 -2.822 1.00 79.31 80 GLN A CA 1
ATOM 611 C C . GLN A 1 80 ? 35.161 2.641 -1.992 1.00 79.31 80 GLN A C 1
ATOM 613 O O . GLN A 1 80 ? 34.137 2.487 -1.334 1.00 79.31 80 GLN A O 1
ATOM 618 N N . LYS A 1 81 ? 35.780 3.827 -2.056 1.00 86.31 81 LYS A N 1
ATOM 619 C CA . LYS A 1 81 ? 35.305 5.010 -1.325 1.00 86.31 81 LYS A CA 1
ATOM 620 C C . LYS A 1 81 ? 33.896 5.419 -1.754 1.00 86.31 81 LYS A C 1
ATOM 622 O O . LYS A 1 81 ? 33.053 5.655 -0.899 1.00 86.31 81 LYS A O 1
ATOM 627 N N . LYS A 1 82 ? 33.616 5.418 -3.061 1.00 85.19 82 LYS A N 1
ATOM 628 C CA . LYS A 1 82 ? 32.278 5.705 -3.596 1.00 85.19 82 LYS A CA 1
ATOM 629 C C . LYS A 1 82 ? 31.237 4.690 -3.112 1.00 85.19 82 LYS A C 1
ATOM 631 O O . LYS A 1 82 ? 30.149 5.083 -2.711 1.00 85.19 82 LYS A O 1
ATOM 636 N N . TYR A 1 83 ? 31.580 3.403 -3.107 1.00 79.69 83 TYR A N 1
ATOM 637 C CA . TYR A 1 83 ? 30.715 2.352 -2.566 1.00 79.69 83 TYR A CA 1
ATOM 638 C C . TYR A 1 83 ? 30.454 2.533 -1.060 1.00 79.69 83 TYR A C 1
ATOM 640 O O . TYR A 1 83 ? 29.315 2.419 -0.613 1.00 79.69 83 TYR A O 1
ATOM 648 N N . ILE A 1 84 ? 31.486 2.877 -0.282 1.00 84.62 84 ILE A N 1
ATOM 649 C CA . ILE A 1 84 ? 31.370 3.154 1.157 1.00 84.62 84 ILE A CA 1
ATOM 650 C C . ILE A 1 84 ? 30.494 4.388 1.417 1.00 84.62 84 ILE A C 1
ATOM 652 O O . ILE A 1 84 ? 29.662 4.356 2.323 1.00 84.62 84 ILE A O 1
ATOM 656 N N . ASP A 1 85 ? 30.638 5.449 0.623 1.00 89.56 85 ASP A N 1
ATOM 657 C CA . ASP A 1 85 ? 29.807 6.651 0.728 1.00 89.56 85 ASP A CA 1
ATOM 658 C C . ASP A 1 85 ? 28.332 6.335 0.400 1.00 89.56 85 ASP A C 1
ATOM 660 O O . ASP A 1 85 ? 27.441 6.711 1.164 1.00 89.56 85 ASP A O 1
ATOM 664 N N . GLU A 1 86 ? 28.065 5.542 -0.647 1.00 86.25 86 GLU A N 1
ATOM 665 C CA . GLU A 1 86 ? 26.710 5.067 -0.977 1.00 86.25 86 GLU A CA 1
ATOM 666 C C . GLU A 1 86 ? 26.105 4.207 0.156 1.00 86.25 86 GLU A C 1
ATOM 668 O O . GLU A 1 86 ? 24.942 4.396 0.530 1.00 86.25 86 GLU A O 1
ATOM 673 N N . ILE A 1 87 ? 26.886 3.307 0.769 1.00 87.12 87 ILE A N 1
ATOM 674 C CA . ILE A 1 87 ? 26.440 2.522 1.935 1.00 87.12 87 ILE A CA 1
ATOM 675 C C . ILE A 1 87 ? 26.166 3.421 3.142 1.00 87.12 87 ILE A C 1
ATOM 677 O O . ILE A 1 87 ? 25.209 3.186 3.887 1.00 87.12 87 ILE A O 1
ATOM 681 N N . LYS A 1 88 ? 26.992 4.442 3.372 1.00 93.06 88 LYS A N 1
ATOM 682 C CA . LYS A 1 88 ? 26.840 5.363 4.502 1.00 93.06 88 LYS A CA 1
ATOM 683 C C . LYS A 1 88 ? 25.543 6.158 4.391 1.00 93.06 88 LYS A C 1
ATOM 685 O O . LYS A 1 88 ? 24.810 6.268 5.378 1.00 93.06 88 LYS A O 1
ATOM 690 N N . ASP A 1 89 ? 25.221 6.634 3.194 1.00 91.56 89 ASP A N 1
ATOM 691 C CA . ASP A 1 89 ? 23.961 7.322 2.920 1.00 91.56 89 ASP A CA 1
ATOM 692 C C . ASP A 1 89 ? 22.759 6.381 3.071 1.00 91.56 89 ASP A C 1
ATOM 694 O O . ASP A 1 89 ? 21.773 6.733 3.729 1.00 91.56 89 ASP A O 1
ATOM 698 N N . ALA A 1 90 ? 22.856 5.146 2.565 1.00 90.69 90 ALA A N 1
ATOM 699 C CA . ALA A 1 90 ? 21.825 4.128 2.762 1.00 90.69 90 ALA A CA 1
ATOM 700 C C . ALA A 1 90 ? 21.599 3.821 4.255 1.00 90.69 90 ALA A C 1
ATOM 702 O O . ALA A 1 90 ? 20.461 3.800 4.728 1.00 90.69 90 ALA A O 1
ATOM 703 N N . THR A 1 91 ? 22.677 3.670 5.026 1.00 90.62 91 THR A N 1
ATOM 704 C CA . THR 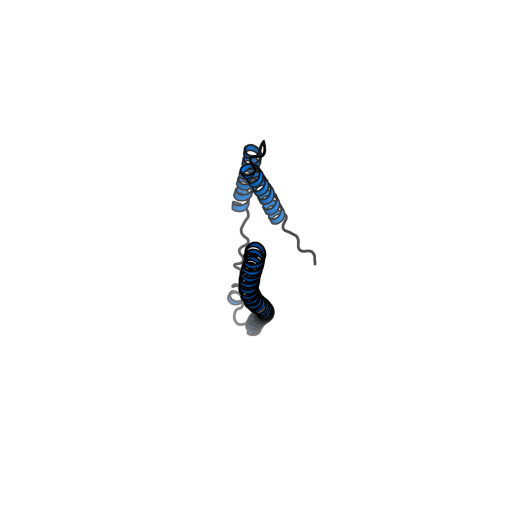A 1 91 ? 22.628 3.402 6.471 1.00 90.62 91 THR A CA 1
ATOM 705 C C . THR A 1 91 ? 21.993 4.567 7.232 1.00 90.62 91 THR A C 1
ATOM 707 O O . THR A 1 91 ? 21.150 4.357 8.108 1.00 90.62 91 THR A O 1
ATOM 710 N N . LYS A 1 92 ? 22.333 5.811 6.869 1.00 94.81 92 LYS A N 1
ATOM 711 C CA . LYS A 1 92 ? 21.715 7.014 7.440 1.00 94.81 92 LYS A CA 1
ATOM 712 C C . LYS A 1 92 ? 20.211 7.036 7.174 1.00 94.81 92 LYS A C 1
ATOM 714 O O . LYS A 1 92 ? 19.442 7.238 8.114 1.00 94.81 92 LYS A O 1
ATOM 719 N N . ASN A 1 93 ? 19.780 6.753 5.947 1.00 92.00 93 ASN A N 1
ATOM 720 C CA . ASN A 1 93 ? 18.359 6.701 5.597 1.00 92.00 93 ASN A CA 1
ATOM 721 C C . ASN A 1 93 ? 17.614 5.601 6.369 1.00 92.00 93 ASN A C 1
ATOM 723 O O . ASN A 1 93 ? 16.564 5.870 6.953 1.00 92.00 93 ASN A O 1
ATOM 727 N N . ILE A 1 94 ? 18.190 4.400 6.475 1.00 94.25 94 ILE A N 1
ATOM 728 C CA . ILE A 1 94 ? 17.630 3.296 7.274 1.00 94.25 94 ILE A CA 1
ATOM 729 C C . ILE A 1 94 ? 17.494 3.701 8.750 1.00 94.25 94 ILE A C 1
ATOM 731 O O . ILE A 1 94 ? 16.473 3.427 9.381 1.00 94.25 94 ILE A O 1
ATOM 735 N N . SER A 1 95 ? 18.483 4.405 9.310 1.00 94.19 95 SER A N 1
ATOM 736 C CA . SER A 1 95 ? 18.434 4.873 10.703 1.00 94.19 95 SER A CA 1
ATOM 737 C C . SER A 1 95 ? 17.290 5.863 10.958 1.00 94.19 95 SER A C 1
ATOM 739 O O . SER A 1 95 ? 16.608 5.774 11.984 1.00 94.19 95 SER A O 1
ATOM 741 N N . LEU A 1 96 ? 17.032 6.767 10.006 1.00 95.06 96 LEU A N 1
ATOM 742 C CA . LEU A 1 96 ? 15.941 7.738 10.081 1.00 95.06 96 LEU A CA 1
ATOM 743 C C . LEU A 1 96 ? 14.580 7.045 9.996 1.00 95.06 96 LEU A C 1
ATOM 745 O O . LEU A 1 96 ? 13.695 7.344 10.799 1.00 95.06 96 LEU A O 1
ATOM 749 N N . ILE A 1 97 ? 14.441 6.070 9.095 1.00 93.06 97 ILE A N 1
ATOM 750 C CA . ILE A 1 97 ? 13.229 5.252 8.962 1.00 93.06 97 ILE A CA 1
ATOM 751 C C . ILE A 1 97 ? 12.973 4.468 10.253 1.00 93.06 97 ILE A C 1
ATOM 753 O O . ILE A 1 97 ? 11.872 4.515 10.797 1.00 93.06 97 ILE A O 1
ATOM 757 N N . ASN A 1 98 ? 13.999 3.832 10.821 1.00 94.19 98 ASN A N 1
ATOM 758 C CA . ASN A 1 98 ? 13.877 3.111 12.089 1.00 94.19 98 ASN A CA 1
ATOM 759 C C . ASN A 1 98 ? 13.451 4.029 13.244 1.00 94.19 98 ASN A C 1
ATOM 761 O O . ASN A 1 98 ? 12.652 3.632 14.096 1.00 94.19 98 ASN A O 1
ATOM 765 N N . LYS A 1 99 ? 13.951 5.270 13.283 1.00 96.31 99 LYS A N 1
ATOM 766 C CA . LYS A 1 99 ? 13.523 6.273 14.268 1.00 96.31 99 LYS A CA 1
ATOM 767 C C . LYS A 1 99 ? 12.054 6.665 14.070 1.00 96.31 99 LYS A C 1
ATOM 769 O O . LYS A 1 99 ? 11.316 6.722 15.053 1.00 96.31 99 LYS A O 1
ATOM 774 N N . ALA A 1 100 ? 11.621 6.886 12.829 1.00 92.75 100 ALA A N 1
ATOM 775 C CA . ALA A 1 100 ? 10.228 7.189 12.506 1.00 92.75 100 ALA A CA 1
ATOM 776 C C . ALA A 1 100 ? 9.287 6.030 12.886 1.00 92.75 100 ALA A C 1
ATOM 778 O O . ALA A 1 100 ? 8.301 6.252 13.588 1.00 92.75 100 ALA A O 1
ATOM 779 N N . HIS A 1 101 ? 9.645 4.788 12.543 1.00 94.75 101 HIS A N 1
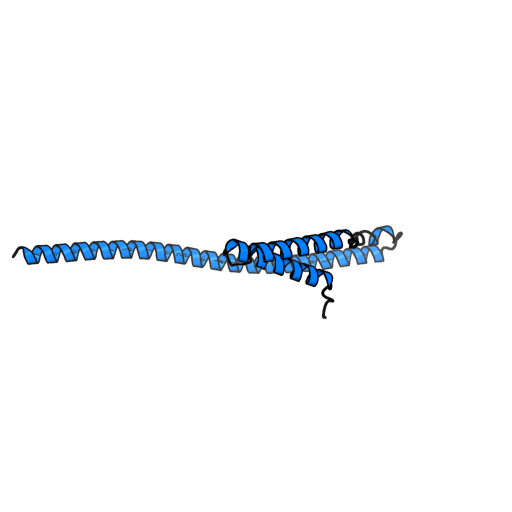ATOM 780 C CA . HIS A 1 101 ? 8.890 3.591 12.924 1.00 94.75 101 HIS A CA 1
ATOM 781 C C . HIS A 1 101 ? 8.768 3.440 14.445 1.00 94.75 101 HIS A C 1
ATOM 783 O O . HIS A 1 101 ? 7.688 3.145 14.950 1.00 94.75 101 HIS A O 1
ATOM 789 N N . LYS A 1 102 ? 9.837 3.699 15.215 1.00 96.56 102 LYS A N 1
ATOM 790 C CA . LYS A 1 102 ? 9.764 3.677 16.689 1.00 96.56 102 LYS A CA 1
ATOM 791 C C . LYS A 1 102 ? 8.748 4.683 17.237 1.00 96.56 102 LYS A C 1
ATOM 793 O O . LYS A 1 102 ? 8.043 4.364 18.192 1.00 96.56 102 LYS A O 1
ATOM 798 N N . ASN A 1 103 ? 8.656 5.874 16.647 1.00 95.31 103 ASN A N 1
ATOM 799 C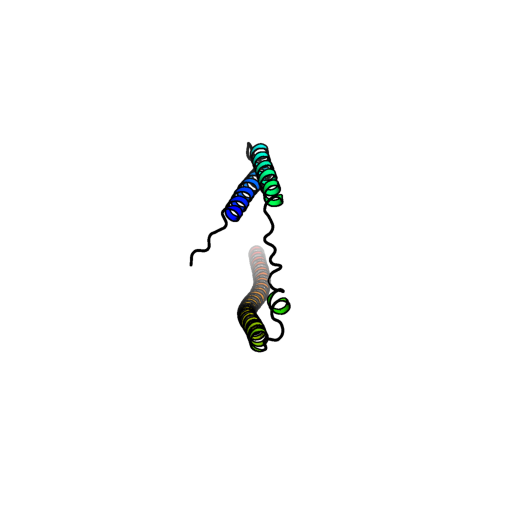 CA . ASN A 1 103 ? 7.664 6.872 17.051 1.00 95.31 103 ASN A CA 1
ATOM 800 C C . ASN A 1 103 ? 6.237 6.424 16.705 1.00 95.31 103 ASN A C 1
ATOM 802 O O . ASN A 1 103 ? 5.351 6.533 17.551 1.00 95.31 103 ASN A O 1
ATOM 806 N N . GLN A 1 104 ? 6.027 5.849 15.517 1.00 93.44 104 GLN A N 1
ATOM 807 C CA . GLN A 1 104 ? 4.731 5.281 15.124 1.00 93.44 104 GLN A CA 1
ATOM 808 C C . GLN A 1 104 ? 4.304 4.141 16.059 1.00 93.44 104 GLN A C 1
ATOM 810 O O . GLN A 1 104 ? 3.165 4.113 16.515 1.00 93.44 104 GLN A O 1
ATOM 815 N N . LEU A 1 105 ? 5.228 3.251 16.432 1.00 95.50 105 LEU A N 1
ATOM 816 C CA . LEU A 1 105 ? 4.956 2.170 17.383 1.00 95.50 105 LEU A CA 1
ATOM 817 C C . LEU A 1 105 ? 4.557 2.691 18.767 1.00 95.50 105 LEU A C 1
ATOM 819 O O . LEU A 1 105 ? 3.671 2.117 19.397 1.00 95.50 105 LEU A O 1
ATOM 823 N N . LYS A 1 106 ? 5.184 3.771 19.253 1.00 96.31 106 LYS A N 1
ATOM 824 C CA . LYS A 1 106 ? 4.786 4.403 20.522 1.00 96.31 106 LYS A CA 1
ATOM 825 C C . LYS A 1 106 ? 3.360 4.949 20.455 1.00 96.31 106 LYS A C 1
ATOM 827 O O . LYS A 1 106 ? 2.591 4.686 21.371 1.00 96.31 106 LYS A O 1
ATOM 832 N N . LEU A 1 107 ? 3.010 5.641 19.368 1.00 95.81 107 LEU A N 1
ATOM 833 C CA . LEU A 1 107 ? 1.668 6.191 19.158 1.00 95.81 107 LEU A CA 1
ATOM 834 C C . LEU A 1 107 ? 0.598 5.085 19.105 1.00 95.81 107 LEU A C 1
ATOM 836 O O . LEU A 1 107 ? -0.461 5.200 19.718 1.00 95.81 107 LEU A O 1
ATOM 840 N N . ILE A 1 108 ? 0.892 3.987 18.403 1.00 95.75 108 ILE A N 1
ATOM 841 C CA . ILE A 1 108 ? -0.006 2.829 18.312 1.00 95.75 108 ILE A CA 1
ATOM 842 C C . ILE A 1 108 ? -0.193 2.184 19.687 1.00 95.75 108 ILE A C 1
ATOM 844 O O . ILE A 1 108 ? -1.321 1.862 20.055 1.00 95.75 108 ILE A O 1
ATOM 848 N N . LYS A 1 109 ? 0.882 2.026 20.471 1.00 96.94 109 LYS A N 1
ATOM 849 C CA . LYS A 1 109 ? 0.793 1.497 21.840 1.00 96.94 109 LYS A CA 1
ATOM 850 C C . LYS A 1 109 ? -0.076 2.382 22.730 1.00 96.94 109 LYS A C 1
ATOM 852 O O . LYS A 1 109 ? -1.027 1.872 23.306 1.00 96.94 109 LYS A O 1
ATOM 857 N N . SER A 1 110 ? 0.170 3.695 22.762 1.00 96.00 110 SER A N 1
ATOM 858 C CA . SER A 1 110 ? -0.649 4.613 23.565 1.00 96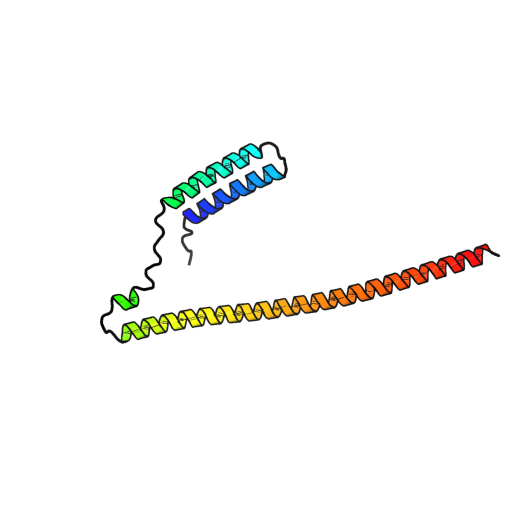.00 110 SER A CA 1
ATOM 859 C C . SER A 1 110 ? -2.115 4.616 23.134 1.00 96.00 110 SER A C 1
ATOM 861 O O . SER A 1 110 ? -3.004 4.653 23.977 1.00 96.00 110 SER A O 1
ATOM 863 N N . SER A 1 111 ? -2.383 4.534 21.828 1.00 94.94 111 SER A N 1
ATOM 864 C CA . SER A 1 111 ? -3.749 4.422 21.314 1.00 94.94 111 SER A CA 1
ATOM 865 C C . SER A 1 111 ? -4.399 3.098 21.727 1.00 94.94 111 SER A C 1
ATOM 867 O O . SER A 1 111 ? -5.540 3.100 22.173 1.00 94.94 111 SER A O 1
ATOM 869 N N . THR A 1 112 ? -3.670 1.982 21.650 1.00 96.44 112 THR A N 1
ATOM 870 C CA . THR A 1 112 ? -4.145 0.656 22.081 1.00 96.44 112 THR A CA 1
ATOM 871 C C . THR A 1 112 ? -4.480 0.635 23.571 1.00 96.44 112 THR A C 1
ATOM 873 O O . THR A 1 112 ? -5.510 0.087 23.961 1.00 96.44 112 THR A O 1
ATOM 876 N N . ASP A 1 113 ? -3.638 1.245 24.404 1.00 97.31 113 ASP A N 1
ATOM 877 C CA . ASP A 1 113 ? -3.880 1.342 25.842 1.00 97.31 113 ASP A CA 1
ATOM 878 C C . ASP A 1 113 ? -5.111 2.214 26.133 1.00 97.31 113 ASP A C 1
ATOM 880 O O . ASP A 1 113 ? -5.968 1.809 26.917 1.00 97.31 113 ASP A O 1
ATOM 884 N N . ALA A 1 114 ? -5.283 3.333 25.419 1.00 96.44 114 ALA A N 1
ATOM 885 C CA . ALA A 1 114 ? -6.500 4.143 25.502 1.00 96.44 114 ALA A CA 1
ATOM 886 C C . ALA A 1 114 ? -7.758 3.350 25.097 1.0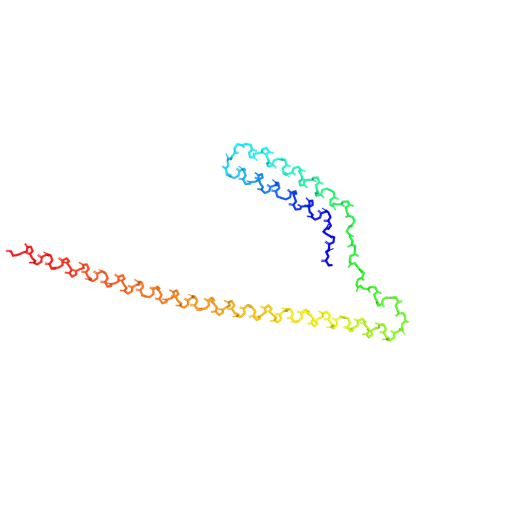0 96.44 114 ALA A C 1
ATOM 888 O O . ALA A 1 114 ? -8.765 3.411 25.799 1.00 96.44 114 ALA A O 1
ATOM 889 N N . TYR A 1 115 ? -7.703 2.545 24.027 1.00 89.56 115 TYR A N 1
ATOM 890 C CA . TYR A 1 115 ? -8.816 1.673 23.630 1.00 89.56 115 TYR A CA 1
ATOM 891 C C . TYR A 1 115 ? -9.172 0.644 24.710 1.00 89.56 115 TYR A C 1
ATOM 893 O O . TYR A 1 115 ? -10.353 0.407 24.959 1.00 89.56 115 TYR A O 1
ATOM 901 N N . LYS A 1 116 ? -8.179 0.044 25.379 1.00 96.81 116 LYS A N 1
ATOM 902 C CA . LYS A 1 116 ? -8.429 -0.888 26.493 1.00 96.81 116 LYS A CA 1
ATOM 903 C C . LYS A 1 116 ? -9.112 -0.195 27.669 1.00 96.81 116 LYS A C 1
ATOM 905 O O . LYS A 1 116 ? -10.050 -0.760 28.235 1.00 96.81 116 LYS A O 1
ATOM 910 N N . THR A 1 117 ? -8.671 1.015 28.013 1.00 97.12 117 THR A N 1
ATOM 911 C CA . THR A 1 117 ? -9.292 1.823 29.069 1.00 97.12 117 THR A CA 1
ATOM 912 C C . THR A 1 117 ? -10.736 2.159 28.716 1.00 97.12 117 THR A C 1
ATOM 914 O O . THR A 1 117 ? -11.630 1.822 29.486 1.00 97.12 117 THR A O 1
ATOM 917 N N . ILE A 1 118 ? -10.987 2.691 27.514 1.00 96.75 118 ILE A N 1
ATOM 918 C CA . ILE A 1 118 ? -12.340 3.017 27.032 1.00 96.75 118 ILE A CA 1
ATOM 919 C C . ILE A 1 118 ? -13.246 1.787 27.062 1.00 96.75 118 ILE A C 1
ATOM 921 O O . ILE A 1 118 ? -14.381 1.870 27.515 1.00 96.75 118 ILE A O 1
ATOM 925 N N . ASN A 1 119 ? -12.760 0.628 26.617 1.00 92.75 119 ASN A N 1
ATOM 926 C CA . ASN A 1 119 ? -13.552 -0.599 26.640 1.00 92.75 119 ASN A CA 1
ATOM 927 C C . ASN A 1 119 ? -13.895 -1.045 28.074 1.00 92.75 119 ASN A C 1
ATOM 929 O O . ASN A 1 119 ? -14.988 -1.541 28.340 1.00 92.75 119 ASN A O 1
ATOM 933 N N . THR A 1 120 ? -12.971 -0.851 29.014 1.00 96.44 120 THR A N 1
ATOM 934 C CA . THR A 1 120 ? -13.194 -1.171 30.430 1.00 96.44 120 THR A CA 1
ATOM 935 C C . THR A 1 120 ? -14.203 -0.209 31.062 1.00 96.44 120 THR A C 1
ATOM 937 O O . THR A 1 120 ? -15.133 -0.654 31.733 1.00 96.44 120 THR A O 1
ATOM 940 N N . GLU A 1 121 ? -14.069 1.092 30.799 1.00 95.88 121 GLU A N 1
ATOM 941 C CA . GLU A 1 121 ? -14.999 2.131 31.259 1.00 95.88 121 GLU A CA 1
ATOM 942 C C . GLU A 1 121 ? -16.393 1.986 30.634 1.00 95.88 121 GLU A C 1
ATOM 944 O O . GLU A 1 121 ? -17.401 2.139 31.317 1.00 95.88 121 GLU A O 1
ATOM 949 N N . ALA A 1 122 ? -16.483 1.621 29.355 1.00 95.88 122 ALA A N 1
ATOM 950 C CA . ALA A 1 122 ? -17.758 1.360 28.693 1.00 95.88 122 ALA A CA 1
ATOM 951 C C . ALA A 1 122 ? -18.493 0.171 29.333 1.00 95.88 122 ALA A C 1
ATOM 953 O O . ALA A 1 122 ? -19.702 0.239 29.562 1.00 95.88 122 ALA A O 1
ATOM 954 N N . ASN A 1 123 ? -17.766 -0.896 29.679 1.00 96.19 123 ASN A N 1
ATOM 955 C CA . ASN A 1 123 ? -18.338 -2.045 30.379 1.00 96.19 123 ASN A CA 1
ATOM 956 C C . ASN A 1 123 ? -18.812 -1.684 31.791 1.00 96.19 123 ASN A C 1
ATOM 958 O O . ASN A 1 123 ? -19.906 -2.090 32.186 1.00 96.19 123 ASN A O 1
ATOM 962 N N . SER A 1 124 ? -18.032 -0.911 32.553 1.00 95.19 124 SER A N 1
ATOM 963 C CA . SER A 1 124 ? -18.449 -0.478 33.892 1.00 95.19 124 SER A CA 1
ATOM 964 C C . SER A 1 124 ? -19.656 0.465 33.833 1.00 95.19 124 SER A C 1
ATOM 966 O O . SER A 1 124 ? -20.587 0.318 34.627 1.00 95.19 124 SER A O 1
ATOM 968 N N . LEU A 1 125 ? -19.705 1.362 32.844 1.00 96.50 125 LEU A N 1
ATOM 969 C CA . LEU A 1 125 ? -20.844 2.242 32.598 1.00 96.50 125 LEU A CA 1
ATOM 970 C C . LEU A 1 125 ? -22.106 1.453 32.228 1.00 96.50 125 LEU A C 1
ATOM 972 O O . LEU A 1 125 ? -23.174 1.726 32.771 1.00 96.50 125 LEU A O 1
ATOM 976 N N . ALA A 1 126 ? -21.996 0.447 31.355 1.00 95.00 126 ALA A N 1
ATOM 977 C CA . ALA A 1 126 ? -23.119 -0.416 30.996 1.00 95.00 126 ALA A CA 1
ATOM 978 C C . ALA A 1 126 ? -23.695 -1.144 32.223 1.00 95.00 126 ALA A C 1
ATOM 980 O O . ALA A 1 126 ? -24.914 -1.182 32.407 1.00 95.00 126 ALA A O 1
ATOM 981 N N . GLN A 1 127 ? -22.826 -1.656 33.103 1.00 96.06 127 GLN A N 1
ATOM 982 C CA . GLN A 1 127 ? -23.241 -2.262 34.371 1.00 96.06 127 GLN A CA 1
ATOM 983 C C . GLN A 1 127 ? -23.943 -1.244 35.276 1.00 96.06 127 GLN A C 1
ATOM 985 O O . GLN A 1 127 ? -25.026 -1.521 35.791 1.00 96.06 127 GLN A O 1
ATOM 990 N N . HIS A 1 128 ? -23.378 -0.044 35.433 1.00 95.88 128 HIS A N 1
ATOM 991 C CA . HIS A 1 128 ? -23.977 1.015 36.245 1.00 95.88 128 HIS A CA 1
ATOM 992 C C . HIS A 1 128 ? -25.370 1.417 35.733 1.00 95.88 128 HIS A C 1
ATOM 994 O O . HIS A 1 128 ? -26.326 1.477 36.508 1.00 95.88 128 HIS A O 1
ATOM 1000 N N . THR A 1 129 ? -25.521 1.612 34.421 1.00 94.00 129 THR A N 1
ATOM 1001 C CA . THR A 1 129 ? -26.814 1.918 33.793 1.00 94.00 129 THR A CA 1
ATOM 1002 C C . THR A 1 129 ? -27.824 0.786 34.004 1.00 94.00 129 THR A C 1
ATOM 1004 O O . THR A 1 129 ? -28.986 1.055 34.319 1.00 94.00 129 THR A O 1
ATOM 1007 N N . TYR A 1 130 ? -27.397 -0.480 33.914 1.00 95.31 130 TYR A N 1
ATOM 1008 C CA . TYR A 1 130 ? -28.255 -1.628 34.215 1.00 95.31 130 TYR A CA 1
ATOM 1009 C C . TYR A 1 130 ? -28.758 -1.605 35.667 1.00 95.31 130 TYR A C 1
ATOM 1011 O O . TYR A 1 130 ? -29.970 -1.692 35.893 1.00 95.31 130 TYR A O 1
ATOM 1019 N N . PHE A 1 131 ? -27.869 -1.415 36.650 1.00 96.31 131 PHE A N 1
ATOM 1020 C CA . PHE A 1 131 ? -28.255 -1.322 38.062 1.00 96.31 131 PHE A CA 1
ATOM 1021 C C . PHE A 1 131 ? -29.213 -0.159 38.328 1.00 96.31 131 PHE A C 1
ATOM 1023 O O . PHE A 1 131 ? -30.229 -0.355 38.993 1.00 96.31 131 PHE A O 1
ATOM 1030 N N . MET A 1 132 ? -28.951 1.021 37.759 1.00 94.50 132 MET A N 1
ATOM 1031 C CA . MET A 1 132 ? -29.842 2.178 37.884 1.00 94.50 132 MET A CA 1
ATOM 1032 C C . MET A 1 132 ? -31.238 1.892 37.326 1.00 94.50 132 MET A C 1
ATOM 1034 O O . MET A 1 132 ? -32.232 2.205 37.983 1.00 94.50 132 MET A O 1
ATOM 1038 N N . SER A 1 133 ? -31.329 1.237 36.162 1.00 94.44 133 SER A N 1
ATOM 1039 C CA . SER A 1 133 ? -32.620 0.851 35.575 1.00 94.44 133 SER A CA 1
ATOM 1040 C C . SER A 1 133 ? -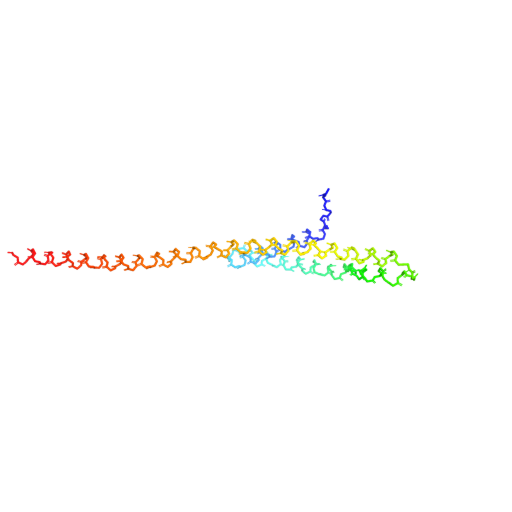33.401 -0.105 36.485 1.00 94.44 133 SER A C 1
ATOM 1042 O O . SER A 1 133 ? -34.601 0.073 36.706 1.00 94.44 133 SER A O 1
ATOM 1044 N N . LYS A 1 134 ? -32.707 -1.078 37.088 1.00 96.06 134 LYS A N 1
ATOM 1045 C CA . LYS A 1 134 ? -33.296 -2.054 38.007 1.00 96.06 134 LYS A CA 1
ATOM 1046 C C . LYS A 1 134 ? -33.793 -1.380 39.285 1.00 96.06 134 LYS A C 1
ATOM 1048 O O . LYS A 1 134 ? -34.912 -1.655 39.722 1.00 96.06 134 LYS A O 1
ATOM 1053 N N . THR A 1 135 ? -32.999 -0.477 39.858 1.00 94.69 135 THR A N 1
ATOM 1054 C CA . THR A 1 135 ? -33.378 0.303 41.043 1.00 94.69 135 THR A CA 1
ATOM 1055 C C . THR A 1 135 ? -34.598 1.169 40.748 1.00 94.69 135 THR A C 1
ATOM 1057 O O . THR A 1 135 ? -35.582 1.106 41.483 1.00 94.69 135 THR A O 1
ATOM 1060 N N . TYR A 1 136 ? -34.597 1.896 39.629 1.00 93.31 136 TYR A N 1
ATOM 1061 C CA . TYR A 1 136 ? -35.731 2.715 39.205 1.00 93.31 136 TYR A CA 1
ATOM 1062 C C . TYR A 1 136 ? -37.019 1.892 39.062 1.00 93.31 136 TYR A C 1
ATOM 1064 O O . TYR A 1 136 ? -38.049 2.250 39.633 1.00 93.31 136 TYR A O 1
ATOM 1072 N N . TYR A 1 137 ? -36.953 0.739 38.387 1.00 94.19 137 TYR A N 1
ATOM 1073 C CA . TYR A 1 137 ? -38.098 -0.164 38.257 1.00 94.19 137 TYR A CA 1
ATOM 1074 C C . TYR A 1 137 ? -38.610 -0.656 39.618 1.00 94.19 137 TYR A C 1
ATOM 1076 O O . TYR A 1 137 ? -39.819 -0.700 39.849 1.00 94.19 137 TYR A O 1
ATOM 1084 N N . SER A 1 138 ? -37.707 -1.000 40.542 1.00 94.31 138 SER A N 1
ATOM 1085 C CA . SER A 1 138 ? -38.097 -1.454 41.880 1.00 94.31 138 SER A CA 1
ATOM 1086 C C . SER A 1 138 ? -38.816 -0.364 42.684 1.00 94.31 138 SER A C 1
ATOM 1088 O O . SER A 1 138 ? -39.827 -0.653 43.323 1.00 94.31 138 SER A O 1
ATOM 1090 N N . ILE A 1 139 ? -38.364 0.891 42.576 1.00 94.75 139 ILE A N 1
ATOM 1091 C CA . ILE A 1 139 ? -39.002 2.051 43.209 1.00 94.75 139 ILE A CA 1
ATOM 1092 C C . ILE A 1 139 ? -40.389 2.285 42.600 1.00 94.75 139 ILE A C 1
ATOM 1094 O O . ILE A 1 139 ? -41.366 2.392 43.339 1.00 94.75 139 ILE A O 1
ATOM 1098 N N . LEU A 1 140 ? -40.508 2.291 41.265 1.00 92.44 140 LEU A N 1
ATOM 1099 C CA . LEU A 1 140 ? -41.803 2.422 40.583 1.00 92.44 140 LEU A CA 1
ATOM 1100 C C . LEU A 1 140 ? -42.795 1.332 41.011 1.00 92.44 140 LEU A C 1
ATOM 1102 O O . LEU A 1 140 ? -43.962 1.621 41.278 1.00 92.44 140 LEU A O 1
ATOM 1106 N N . LYS A 1 141 ? -42.336 0.079 41.103 1.00 94.25 141 LYS A N 1
ATOM 1107 C CA . LYS A 1 141 ? -43.168 -1.051 41.528 1.00 94.25 141 LYS A CA 1
ATOM 1108 C C . LYS A 1 141 ? -43.636 -0.906 42.979 1.00 94.25 141 LYS A C 1
ATOM 1110 O O . LYS A 1 141 ? -44.807 -1.156 43.247 1.00 94.25 141 LYS A O 1
ATOM 1115 N N . ALA A 1 142 ? -42.754 -0.484 43.887 1.00 93.44 142 ALA A N 1
ATOM 1116 C CA . ALA A 1 142 ? -43.095 -0.250 45.291 1.00 93.44 142 ALA A CA 1
ATOM 1117 C C . ALA A 1 142 ? -44.088 0.912 45.468 1.00 93.44 142 ALA A C 1
ATOM 1119 O O . ALA A 1 142 ? -44.977 0.833 46.310 1.00 93.44 142 ALA A O 1
ATOM 1120 N N . MET A 1 143 ? -43.979 1.968 44.653 1.00 91.81 143 MET A N 1
ATOM 1121 C CA . MET A 1 143 ? -44.932 3.084 44.675 1.00 91.81 143 MET A CA 1
ATOM 1122 C C . MET A 1 143 ? -46.325 2.684 44.183 1.00 91.81 143 MET A C 1
ATOM 1124 O O . MET A 1 143 ? -47.309 3.183 44.709 1.00 91.81 143 MET A O 1
ATOM 1128 N N . LYS A 1 144 ? -46.424 1.776 43.204 1.00 87.62 144 LYS A N 1
ATOM 1129 C CA . LYS A 1 144 ? -47.712 1.327 42.648 1.00 87.62 144 LYS A CA 1
ATOM 1130 C C . LYS A 1 144 ? -48.445 0.303 43.531 1.00 87.62 144 LYS A C 1
ATOM 1132 O O . LYS A 1 144 ? -49.599 -0.001 43.254 1.00 87.62 144 LYS A O 1
ATOM 1137 N N . SER A 1 145 ? -47.782 -0.279 44.536 1.00 75.44 145 SER A N 1
ATOM 1138 C CA . SER A 1 145 ? -48.389 -1.275 45.438 1.00 75.44 145 SER A CA 1
ATOM 1139 C C . SER A 1 145 ? -48.902 -0.695 46.766 1.00 75.44 145 SER A C 1
ATOM 1141 O O . SER A 1 145 ? -49.239 -1.473 47.660 1.00 75.44 145 SER A O 1
ATOM 1143 N N . LYS A 1 146 ? -48.918 0.635 46.913 1.00 57.34 146 LYS A N 1
ATOM 1144 C CA . LYS A 1 146 ? -49.642 1.373 47.959 1.00 57.34 146 LYS A CA 1
ATOM 1145 C C . LYS A 1 146 ? -50.914 1.963 47.368 1.00 57.34 146 LYS A C 1
ATOM 1147 O O . LYS A 1 146 ? -51.893 2.050 48.133 1.00 57.34 146 LYS A O 1
#

Nearest PDB structures (foldseek):
  3g67-assembly1_A  TM=3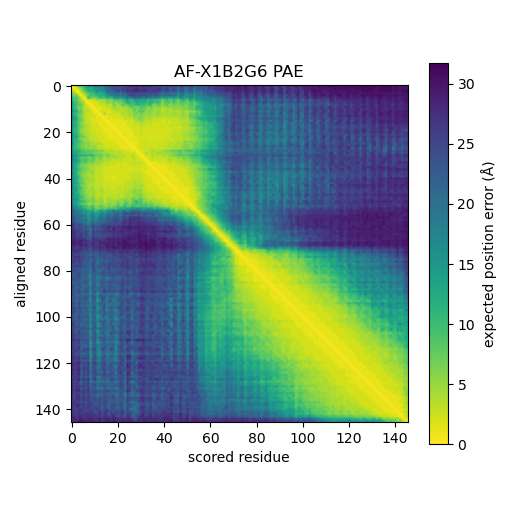.957E-01  e=6.537E+00  Thermotoga maritima

Sequence (146 aa):
MLKNLSVTNMLYGIGAAIVILGALFKIQHWNGGSLLLTIGMITEAIVFTYSAFEKKENNNNKRGIIEDAPNDPIAYIKAQKKYIDEIKDATKNISLINKAHKNQLKLIKSSTDAYKTINTEANSLAQHTYFMSKTYYSILKAMKSK

InterPro domains:
  IPR019852 Gliding motility-associated protein, GldL [TIGR03513] (7-59)
  IPR055087 Gliding motility protein GldL-like, N-terminal domain [PF22827] (11-58)

Secondary structure (DSSP, 8-state):
------HHHHHHHHHHHHHHHHHHHHHTT-TTHHHHHHHHHHHHHHHHHHHHHS----TTTTSTTTTS-SS-HHHHHHHHHHHHHHHHHHHHHHHHHHHHHHHHHHHHHHHHHHHHHHHHHHHHHHHHHHHHHHHHHHHHHHHHT-